Protein AF-A0A2T6NAU2-F1 (afdb_monomer)

pLDDT: mean 89.15, std 11.79, range [38.16, 98.31]

Foldseek 3Di:
DWFKWKPLALQDTHGVCVLVVNDDDPALLCVVVSFAQEEEEEADDPVVLVVNCVRQVVNVHHYHYQHDDDQADDPVSLVVVLVVRNVCNVTMYMYIYRDLQNVLLSQLLNCLVVVHDNVVSNVSSVVSPHDPVSSVVSCVVRVVPDDPPDD

Radius of gyration: 15.19 Å; Cα contacts (8 Å, |Δi|>4): 246; chains: 1; bounding box: 40×41×35 Å

Secondary structure (DSSP, 8-state):
--EEEEEEETTEEEEHHHHTTTPPP-SGGGTGGGTEEEEEEES--HHHHHHHHHHHHHTT-EEEEE---TT---HHHHHHHHHHHHHTTTSEEEEEESSHHHHHHHHHHHHHHTT--HHHHHHHHHHTT--HHHHHHHHHHHTTS------

Nearest PDB structures (foldseek):
  3gxg-assembly1_A  TM=7.348E-01  e=1.589E-05  Shewanella putrefaciens CN-32
  3gxh-assembly3_B  TM=7.223E-01  e=3.303E-05  Shewanella putrefaciens CN-32
  1i9s-assembly1_A  TM=6.992E-01  e=5.455E-04  Mus musculus
  2c46-assembly2_A  TM=6.910E-01  e=1.067E-03  Homo sapiens
  8w8e-assembly1_a  TM=6.674E-01  e=1.205E-03  Homo sapiens

Sequence (151 aa):
MGYGIAIPDPGRAIPYLQATMGRPLNRIAELSAFGFKTVIDIGTSEKSARLHRKETEVLGMRYISIPVDGNLPSREQVEDFTQHVVDASHGMLLVYAPRSELLGTMWAAYRMNLGAPVGFAIKEGRELGMLPDQEITLRNRYGSKKDPETP

Solvent-accessible surface area (backbone atoms only — not comparable to full-atom values): 8254 Å² total; per-residue (Å²): 131,66,37,49,31,30,30,63,38,81,92,44,79,37,56,35,44,67,69,46,76,69,48,86,74,93,49,66,74,60,42,54,82,72,54,41,43,36,40,40,37,40,37,54,56,69,74,56,45,55,51,52,37,54,50,29,44,76,71,75,25,49,62,45,78,49,82,38,76,81,51,66,71,53,70,66,57,37,49,54,51,45,52,54,45,57,74,43,43,90,39,32,28,36,40,38,16,68,41,40,36,32,46,5,38,49,51,18,51,33,36,41,71,75,63,45,58,63,72,60,22,48,52,56,9,42,78,43,43,30,50,72,71,56,50,55,52,49,45,68,73,56,60,81,60,72,75,77,78,77,131

Structure (mmCIF, N/CA/C/O backbone):
data_AF-A0A2T6NAU2-F1
#
_entry.id   AF-A0A2T6NAU2-F1
#
loop_
_atom_site.group_PDB
_atom_site.id
_atom_site.type_symbol
_atom_site.label_atom_id
_atom_site.label_alt_id
_atom_site.label_comp_id
_atom_site.label_asym_id
_atom_site.label_entity_id
_atom_site.label_seq_id
_atom_site.pdbx_PDB_ins_code
_atom_site.Cartn_x
_atom_site.Cartn_y
_atom_site.Cartn_z
_atom_site.occupancy
_atom_site.B_iso_or_equiv
_atom_site.auth_seq_id
_atom_site.auth_comp_id
_atom_site.auth_asym_id
_atom_site.auth_atom_id
_atom_site.pdbx_PDB_model_num
ATOM 1 N N . MET A 1 1 ? -12.499 9.926 -4.924 1.00 52.28 1 MET A N 1
ATOM 2 C CA . MET A 1 1 ? -12.424 8.508 -4.515 1.00 52.28 1 MET A CA 1
ATOM 3 C C . MET A 1 1 ? -10.976 8.094 -4.678 1.00 52.28 1 MET A C 1
ATOM 5 O O . MET A 1 1 ? -10.431 8.387 -5.732 1.00 52.28 1 MET A O 1
ATOM 9 N N . GLY A 1 2 ? -10.335 7.558 -3.641 1.00 71.38 2 GLY A N 1
ATOM 10 C CA . GLY A 1 2 ? -8.982 7.015 -3.777 1.00 71.38 2 GLY A CA 1
ATOM 11 C C . GLY A 1 2 ? -9.000 5.544 -4.172 1.00 71.38 2 GLY A C 1
ATOM 12 O O . GLY A 1 2 ? -10.060 4.952 -4.375 1.00 71.38 2 GLY A O 1
ATOM 13 N N . TYR A 1 3 ? -7.810 4.975 -4.276 1.00 87.69 3 TYR A N 1
ATOM 14 C CA . TYR A 1 3 ? -7.568 3.609 -4.711 1.00 87.69 3 TYR A CA 1
ATOM 15 C C . TYR A 1 3 ? -7.109 2.779 -3.525 1.00 87.69 3 TYR A C 1
ATOM 17 O O . TYR A 1 3 ? -6.421 3.288 -2.641 1.00 87.69 3 TYR A O 1
ATOM 25 N N . GLY A 1 4 ? -7.462 1.498 -3.507 1.00 91.62 4 GLY A N 1
ATOM 26 C CA . GLY A 1 4 ? -7.004 0.624 -2.443 1.00 91.62 4 GLY A CA 1
ATOM 27 C C . GLY A 1 4 ? -6.887 -0.834 -2.841 1.00 91.62 4 GLY A C 1
ATOM 28 O O . GLY A 1 4 ? -7.523 -1.309 -3.787 1.00 91.62 4 GLY A O 1
ATOM 29 N N . ILE A 1 5 ? -6.074 -1.536 -2.064 1.00 94.50 5 ILE A N 1
ATOM 30 C CA . ILE A 1 5 ? -5.920 -2.987 -2.093 1.00 94.50 5 ILE A CA 1
ATOM 31 C C . ILE A 1 5 ? -6.051 -3.527 -0.675 1.00 94.50 5 ILE A C 1
ATOM 33 O O . ILE A 1 5 ? -5.626 -2.890 0.290 1.00 94.50 5 ILE A O 1
ATOM 37 N N . ALA A 1 6 ? -6.628 -4.715 -0.559 1.00 94.69 6 ALA A N 1
ATOM 38 C CA . ALA A 1 6 ? -6.521 -5.515 0.644 1.00 94.69 6 ALA A CA 1
ATOM 39 C C . ALA A 1 6 ? -5.281 -6.405 0.552 1.00 94.69 6 ALA A C 1
ATOM 41 O O . ALA A 1 6 ? -5.044 -7.038 -0.478 1.00 94.69 6 ALA A O 1
ATOM 42 N N . ILE A 1 7 ? -4.523 -6.476 1.638 1.00 94.25 7 ILE A N 1
ATOM 43 C CA . ILE A 1 7 ? -3.387 -7.375 1.801 1.00 94.25 7 ILE A CA 1
ATOM 44 C C . ILE A 1 7 ? -3.778 -8.381 2.891 1.00 94.25 7 ILE A C 1
ATOM 46 O O . ILE A 1 7 ? -3.744 -8.036 4.075 1.00 94.25 7 ILE A O 1
ATOM 50 N N . PRO A 1 8 ? -4.249 -9.588 2.523 1.00 89.75 8 PRO A N 1
ATOM 51 C CA . PRO A 1 8 ? -4.546 -10.646 3.490 1.00 89.75 8 PRO A CA 1
ATOM 52 C C . PRO A 1 8 ? -3.274 -11.331 4.011 1.00 89.75 8 PRO A C 1
ATOM 54 O O . PRO A 1 8 ? -3.293 -11.887 5.103 1.00 89.75 8 PRO A O 1
ATOM 57 N N . ASP A 1 9 ? -2.194 -11.290 3.229 1.00 89.75 9 ASP A N 1
ATOM 58 C CA . ASP A 1 9 ? -0.868 -11.803 3.555 1.00 89.75 9 ASP A CA 1
ATOM 59 C C . ASP A 1 9 ? 0.202 -10.999 2.782 1.00 89.75 9 ASP A C 1
ATOM 61 O O . ASP A 1 9 ? -0.116 -10.442 1.727 1.00 89.75 9 ASP A O 1
ATOM 65 N N . PRO A 1 10 ? 1.464 -10.933 3.253 1.00 88.31 10 PRO A N 1
ATOM 66 C CA . PRO A 1 10 ? 2.517 -10.116 2.633 1.00 88.31 10 PRO A CA 1
ATOM 67 C C . PRO A 1 10 ? 2.775 -10.386 1.137 1.00 88.31 10 PRO A C 1
ATOM 69 O O . PRO A 1 10 ? 3.307 -9.540 0.424 1.00 88.31 10 PRO A O 1
ATOM 72 N N . GLY A 1 11 ? 2.419 -11.565 0.625 1.00 89.62 11 GLY A N 1
ATOM 73 C CA . GLY A 1 11 ? 2.669 -11.945 -0.763 1.00 89.62 11 GLY A CA 1
ATOM 74 C C . GLY A 1 11 ? 1.532 -11.609 -1.724 1.00 89.62 11 GLY A C 1
ATOM 75 O O . GLY A 1 11 ? 1.663 -11.903 -2.916 1.00 89.62 11 GLY A O 1
ATOM 76 N N . ARG A 1 12 ? 0.416 -11.045 -1.244 1.00 90.12 12 ARG A N 1
ATOM 77 C CA . ARG A 1 12 ? -0.824 -10.957 -2.019 1.00 90.12 12 ARG A CA 1
ATOM 78 C C . ARG A 1 12 ? -1.524 -9.612 -1.874 1.00 90.12 12 ARG A C 1
ATOM 80 O O . ARG A 1 12 ? -1.793 -9.149 -0.774 1.00 90.12 12 ARG A O 1
ATOM 87 N N . ALA A 1 13 ? -1.927 -9.051 -3.010 1.00 93.38 13 ALA A N 1
ATOM 88 C CA . ALA A 1 13 ? -2.874 -7.947 -3.082 1.00 93.38 13 ALA A CA 1
ATOM 89 C C . ALA A 1 13 ? -4.199 -8.435 -3.676 1.00 93.38 13 ALA A C 1
ATOM 91 O O . ALA A 1 13 ? -4.228 -9.225 -4.621 1.00 93.38 13 ALA A O 1
ATOM 92 N N . ILE A 1 14 ? -5.306 -7.951 -3.125 1.00 92.56 14 ILE A N 1
ATOM 93 C CA . ILE A 1 14 ? -6.655 -8.141 -3.654 1.00 92.56 14 ILE A CA 1
ATOM 94 C C . ILE A 1 14 ? -7.220 -6.749 -3.942 1.00 92.56 14 ILE A C 1
ATOM 96 O O . ILE A 1 14 ? -7.193 -5.903 -3.044 1.00 92.56 14 ILE A O 1
ATOM 100 N N . PRO A 1 15 ? -7.752 -6.476 -5.148 1.00 90.31 15 PRO A N 1
ATOM 101 C CA . PRO A 1 15 ? -8.441 -5.222 -5.421 1.00 90.31 15 PRO A CA 1
ATOM 102 C C . PRO A 1 15 ? -9.487 -4.931 -4.348 1.00 90.31 15 PRO A C 1
ATOM 104 O O . PRO A 1 15 ? -10.276 -5.806 -3.988 1.00 90.31 15 PRO A O 1
ATOM 107 N N . TYR A 1 16 ? -9.514 -3.703 -3.839 1.00 89.12 16 TYR A N 1
ATOM 108 C CA . TYR A 1 16 ? -10.363 -3.347 -2.703 1.00 89.12 16 TYR A CA 1
ATOM 109 C C . TYR A 1 16 ? -11.836 -3.731 -2.892 1.00 89.12 16 TYR A C 1
ATOM 111 O O . TYR A 1 16 ? -12.425 -4.338 -2.002 1.00 89.12 16 TYR A O 1
ATOM 119 N N . LEU A 1 17 ? -12.408 -3.468 -4.073 1.00 87.38 17 LEU A N 1
ATOM 120 C CA . LEU A 1 17 ? -13.796 -3.835 -4.356 1.00 87.38 17 LEU A CA 1
ATOM 121 C C . LEU A 1 17 ? -14.023 -5.344 -4.286 1.00 87.38 17 LEU A C 1
ATOM 123 O O . LEU A 1 17 ? -15.082 -5.776 -3.856 1.00 87.38 17 LEU A O 1
ATOM 127 N N . GLN A 1 18 ? -13.049 -6.167 -4.665 1.00 88.94 18 GLN A N 1
ATOM 128 C CA . GLN A 1 18 ? -13.175 -7.612 -4.505 1.00 88.94 18 GLN A CA 1
ATOM 129 C C . GLN A 1 18 ? -13.157 -8.001 -3.020 1.00 88.94 18 GLN A C 1
ATOM 131 O O . GLN A 1 18 ? -13.972 -8.819 -2.596 1.00 88.94 18 GLN A O 1
ATOM 136 N N . ALA A 1 19 ? -12.288 -7.377 -2.219 1.00 88.06 19 ALA A N 1
ATOM 137 C CA . ALA A 1 19 ? -12.221 -7.604 -0.775 1.00 88.06 19 ALA A CA 1
ATOM 138 C C . ALA A 1 19 ? -13.496 -7.157 -0.033 1.00 88.06 19 ALA A C 1
ATOM 140 O O . ALA A 1 19 ? -13.847 -7.732 0.994 1.00 88.06 19 ALA A O 1
ATOM 141 N N . THR A 1 20 ? -14.227 -6.177 -0.570 1.00 87.31 20 THR A N 1
ATOM 142 C CA . THR A 1 20 ? -15.500 -5.687 -0.019 1.00 87.31 20 THR A CA 1
ATOM 143 C C . THR A 1 20 ? -16.738 -6.248 -0.728 1.00 87.31 20 THR A C 1
ATOM 145 O O . THR A 1 20 ? -17.832 -5.695 -0.596 1.00 87.31 20 THR A O 1
ATOM 148 N N . MET A 1 21 ? -16.605 -7.351 -1.478 1.00 87.00 21 MET A N 1
ATOM 149 C CA . MET A 1 21 ? -17.714 -8.003 -2.200 1.00 87.00 21 MET A CA 1
ATOM 150 C C . MET A 1 21 ? -18.481 -7.049 -3.141 1.00 87.00 21 MET A C 1
ATOM 152 O O . MET A 1 21 ? -19.708 -7.065 -3.223 1.00 87.00 21 MET A O 1
ATOM 156 N N . GLY A 1 22 ? -17.749 -6.176 -3.825 1.00 86.06 22 GLY A N 1
ATOM 157 C CA . GLY A 1 22 ? -18.250 -5.183 -4.771 1.00 86.06 22 GLY A CA 1
ATOM 158 C C . GLY A 1 22 ? -18.767 -3.896 -4.129 1.00 86.06 22 GLY A C 1
ATOM 159 O O . GLY A 1 22 ? -19.249 -3.025 -4.850 1.00 86.06 22 GLY A O 1
ATOM 160 N N . ARG A 1 23 ? -18.689 -3.745 -2.799 1.00 83.88 23 ARG A N 1
ATOM 161 C CA . ARG A 1 23 ? -19.218 -2.563 -2.106 1.00 83.88 23 ARG A CA 1
ATOM 162 C C . ARG A 1 23 ? -18.176 -1.444 -2.044 1.00 83.88 23 ARG A C 1
ATOM 164 O O . ARG A 1 23 ? -17.158 -1.614 -1.372 1.00 83.88 23 ARG A O 1
ATOM 171 N N . PRO A 1 24 ? -18.413 -0.284 -2.678 1.00 81.50 24 PRO A N 1
ATOM 172 C CA . PRO A 1 24 ? -17.593 0.889 -2.422 1.00 81.50 24 PRO A CA 1
ATOM 173 C C . PRO A 1 24 ? -17.919 1.404 -1.017 1.00 81.50 24 PRO A C 1
ATOM 175 O O . PRO A 1 24 ? -19.068 1.761 -0.749 1.00 81.50 24 PRO A O 1
ATOM 178 N N . LEU A 1 25 ? -16.940 1.431 -0.112 1.00 77.81 25 LEU A N 1
ATOM 179 C CA . LEU A 1 25 ? -17.143 2.028 1.207 1.00 77.81 25 LEU A CA 1
ATOM 180 C C . LEU A 1 25 ? -16.681 3.477 1.163 1.00 77.81 25 LEU A C 1
ATOM 182 O O . LEU A 1 25 ? -15.596 3.794 0.677 1.00 77.81 25 LEU A O 1
ATOM 186 N N . ASN A 1 26 ? -17.524 4.360 1.684 1.00 74.75 26 ASN A N 1
ATOM 187 C CA . ASN A 1 26 ? -17.266 5.801 1.689 1.00 74.75 26 ASN A CA 1
ATOM 188 C C . ASN A 1 26 ? -16.794 6.301 3.058 1.00 74.75 26 ASN A C 1
ATOM 190 O O . ASN A 1 26 ? -16.540 7.491 3.227 1.00 74.75 26 ASN A O 1
ATOM 194 N N . ARG A 1 27 ? -16.713 5.402 4.047 1.00 77.25 27 ARG A N 1
ATOM 195 C CA . ARG A 1 27 ? -16.314 5.700 5.422 1.00 77.25 27 ARG A CA 1
ATOM 196 C C . ARG A 1 27 ? -15.404 4.608 5.953 1.00 77.25 27 ARG A C 1
ATOM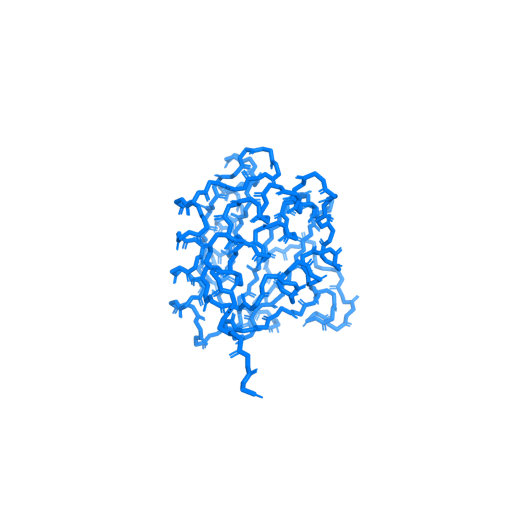 198 O O . ARG A 1 27 ? -15.688 3.424 5.788 1.00 77.25 27 ARG A O 1
ATOM 205 N N . ILE A 1 28 ? -14.370 5.014 6.680 1.00 77.81 28 ILE A N 1
ATOM 206 C CA . ILE A 1 28 ? -13.441 4.101 7.357 1.00 77.81 28 ILE A CA 1
ATOM 207 C C . ILE A 1 28 ? -14.173 3.207 8.368 1.00 77.81 28 ILE A C 1
ATOM 209 O O . ILE A 1 28 ? -13.836 2.034 8.499 1.00 77.81 28 ILE A O 1
ATOM 213 N N . ALA A 1 29 ? -15.236 3.725 8.997 1.00 77.12 29 ALA A N 1
ATOM 214 C CA . ALA A 1 29 ? -16.143 2.984 9.883 1.00 77.12 29 ALA A CA 1
ATOM 215 C C . ALA A 1 29 ? -16.641 1.654 9.309 1.00 77.12 29 ALA A C 1
ATOM 217 O O . ALA A 1 29 ? -16.861 0.703 10.053 1.00 77.12 29 ALA A O 1
ATOM 218 N N . GLU A 1 30 ? -16.802 1.576 7.991 1.00 83.44 30 GLU A N 1
ATOM 219 C CA . GLU A 1 30 ? -17.351 0.400 7.328 1.00 83.44 30 GLU A CA 1
ATOM 220 C C . GLU A 1 30 ? -16.284 -0.687 7.104 1.00 83.44 30 GLU A C 1
ATOM 222 O O . GLU A 1 30 ? -16.641 -1.838 6.880 1.00 83.44 30 GLU A O 1
ATOM 227 N N . LEU A 1 31 ? -14.986 -0.367 7.220 1.00 84.56 31 LEU A N 1
ATOM 228 C CA . LEU A 1 31 ? -13.882 -1.313 7.006 1.00 84.56 31 LEU A CA 1
ATOM 229 C C . LEU A 1 31 ? -13.828 -2.414 8.069 1.00 84.56 31 LEU A C 1
ATOM 231 O O . LEU A 1 31 ? -13.556 -3.572 7.748 1.00 84.56 31 LEU A O 1
ATOM 235 N N . SER A 1 32 ? -14.119 -2.085 9.328 1.00 84.62 32 SER A N 1
ATOM 236 C CA . SER A 1 32 ? -14.064 -3.055 10.431 1.00 84.62 32 SER A CA 1
ATOM 237 C C . SER A 1 32 ? -15.022 -4.235 10.212 1.00 84.62 32 SER A C 1
ATOM 239 O O . SER A 1 32 ? -14.681 -5.372 10.544 1.00 84.62 32 SER A O 1
ATOM 241 N N . ALA A 1 33 ? -16.169 -3.996 9.563 1.00 86.75 33 ALA A N 1
ATOM 242 C CA . ALA A 1 33 ? -17.164 -5.015 9.230 1.00 86.75 33 ALA A CA 1
ATOM 243 C C . ALA A 1 33 ? -16.658 -6.065 8.224 1.00 86.75 33 ALA A C 1
ATOM 245 O O . ALA A 1 33 ? -17.185 -7.173 8.185 1.00 86.75 33 ALA A O 1
ATOM 246 N N . PHE A 1 34 ? -15.625 -5.741 7.438 1.00 88.56 34 PHE A N 1
ATOM 247 C CA . PHE A 1 34 ? -14.980 -6.671 6.506 1.00 88.56 34 PHE A CA 1
ATOM 248 C C . PHE A 1 34 ? -13.739 -7.344 7.106 1.00 88.56 34 PHE A C 1
ATOM 250 O O . PHE A 1 34 ? -13.089 -8.130 6.430 1.00 88.56 34 PHE A O 1
ATOM 257 N N . GLY A 1 35 ? -13.408 -7.074 8.374 1.00 88.75 35 GLY A N 1
ATOM 258 C CA . GLY A 1 35 ? -12.292 -7.718 9.070 1.00 88.75 35 GLY A CA 1
ATOM 259 C C . GLY A 1 35 ? -10.945 -7.011 8.920 1.00 88.75 35 GLY A C 1
ATOM 260 O O . GLY A 1 35 ? -9.938 -7.542 9.392 1.00 88.75 35 GLY A O 1
ATOM 261 N N . PHE A 1 36 ? -10.909 -5.814 8.322 1.00 92.00 36 PHE A N 1
ATOM 262 C CA . PHE A 1 36 ? -9.696 -4.998 8.293 1.00 92.00 36 PHE A CA 1
ATOM 263 C C . PHE A 1 36 ? -9.262 -4.619 9.715 1.00 92.00 36 PHE A C 1
ATOM 265 O O . PHE A 1 36 ? -10.079 -4.190 10.533 1.00 92.00 36 PHE A O 1
ATOM 272 N N . LYS A 1 37 ? -7.968 -4.770 10.011 1.00 92.38 37 LYS A N 1
ATOM 273 C CA . LYS A 1 37 ? -7.372 -4.431 11.320 1.00 92.38 37 LYS A CA 1
ATOM 274 C C . LYS A 1 37 ? -6.435 -3.233 11.263 1.00 92.38 37 LYS A C 1
ATOM 276 O O . LYS A 1 37 ? -6.297 -2.518 12.254 1.00 92.38 37 LYS A O 1
ATOM 281 N N . THR A 1 38 ? -5.845 -3.001 10.096 1.00 94.06 38 THR A N 1
ATOM 282 C CA . THR A 1 38 ? -4.864 -1.943 9.868 1.00 94.06 38 THR A CA 1
ATOM 283 C C . THR A 1 38 ? -5.181 -1.216 8.568 1.00 94.06 38 THR A C 1
ATOM 285 O O . THR A 1 38 ? -5.546 -1.851 7.577 1.00 94.06 38 THR A O 1
ATOM 288 N N . VAL A 1 39 ? -5.014 0.104 8.570 1.00 93.56 39 VAL A N 1
ATOM 289 C CA . VAL A 1 39 ? -5.031 0.954 7.375 1.00 93.56 39 VAL A CA 1
ATOM 290 C C . VAL A 1 39 ? -3.650 1.582 7.211 1.00 93.56 39 VAL A C 1
ATOM 292 O O . VAL A 1 39 ? -3.166 2.242 8.131 1.00 93.56 39 VAL A O 1
ATOM 295 N N . ILE A 1 40 ? -3.032 1.384 6.048 1.00 95.50 40 ILE A N 1
ATOM 296 C CA . ILE A 1 40 ? -1.851 2.126 5.601 1.00 95.50 40 ILE A CA 1
ATOM 297 C C . ILE A 1 40 ? -2.309 3.131 4.545 1.00 95.50 40 ILE A C 1
ATOM 299 O O . ILE A 1 40 ? -2.727 2.750 3.454 1.00 95.50 40 ILE A O 1
ATOM 303 N N . ASP A 1 41 ? -2.225 4.415 4.868 1.00 94.56 41 ASP A N 1
ATOM 304 C CA . ASP A 1 41 ? -2.470 5.514 3.939 1.00 94.56 41 ASP A CA 1
ATOM 305 C C . ASP A 1 41 ? -1.140 5.980 3.339 1.00 94.56 41 ASP A C 1
ATOM 307 O O . ASP A 1 41 ? -0.224 6.369 4.072 1.00 94.56 41 ASP A O 1
ATOM 311 N N . ILE A 1 42 ? -1.034 5.933 2.011 1.00 95.19 42 ILE A N 1
ATOM 312 C CA . ILE A 1 42 ? 0.134 6.398 1.270 1.00 95.19 42 ILE A CA 1
ATOM 313 C C . ILE A 1 42 ? -0.197 7.678 0.493 1.00 95.19 42 ILE A C 1
ATOM 315 O O . ILE A 1 42 ? -0.918 7.671 -0.502 1.00 95.19 42 ILE A O 1
ATOM 319 N N . GLY A 1 43 ? 0.367 8.806 0.931 1.00 90.38 43 GLY A N 1
ATOM 320 C CA . GLY A 1 43 ? 0.332 10.069 0.178 1.00 90.38 43 GLY A CA 1
ATOM 321 C C . GLY A 1 43 ? -0.936 10.926 0.294 1.00 90.38 43 GLY A C 1
ATOM 322 O O . GLY A 1 43 ? -1.073 11.894 -0.458 1.00 90.38 43 GLY A O 1
ATOM 323 N N . THR A 1 44 ? -1.860 10.636 1.214 1.00 89.62 44 THR A N 1
ATOM 324 C CA . THR A 1 44 ? -2.939 11.583 1.557 1.00 89.62 44 THR A CA 1
ATOM 325 C C . THR A 1 44 ? -2.389 12.808 2.291 1.00 89.62 44 THR A C 1
ATOM 327 O O . THR A 1 44 ? -1.436 12.714 3.062 1.00 89.62 44 THR A O 1
ATOM 330 N N . SER A 1 45 ? -3.001 13.980 2.078 1.00 88.25 45 SER A N 1
ATOM 331 C CA . SER A 1 45 ? -2.591 15.208 2.768 1.00 88.25 45 SER A CA 1
ATOM 332 C C . SER A 1 45 ? -2.704 15.068 4.287 1.00 88.25 45 SER A C 1
ATOM 334 O O . SER A 1 45 ? -3.627 14.430 4.794 1.00 88.25 45 SER A O 1
ATOM 336 N N . GLU A 1 46 ? -1.814 15.729 5.030 1.00 88.94 46 GLU A N 1
ATOM 337 C CA . GLU A 1 46 ? -1.757 15.641 6.496 1.00 88.94 46 GLU A CA 1
ATOM 338 C C . GLU A 1 46 ? -3.113 15.927 7.163 1.00 88.94 46 GLU A C 1
ATOM 340 O O . GLU A 1 46 ? -3.541 15.222 8.079 1.00 88.94 46 GLU A O 1
ATOM 345 N N . LYS A 1 47 ? -3.842 16.934 6.663 1.00 88.69 47 LYS A N 1
ATOM 346 C CA . LYS A 1 47 ? -5.179 17.285 7.159 1.00 88.69 47 LYS A CA 1
ATOM 347 C C . LYS A 1 47 ? -6.155 16.11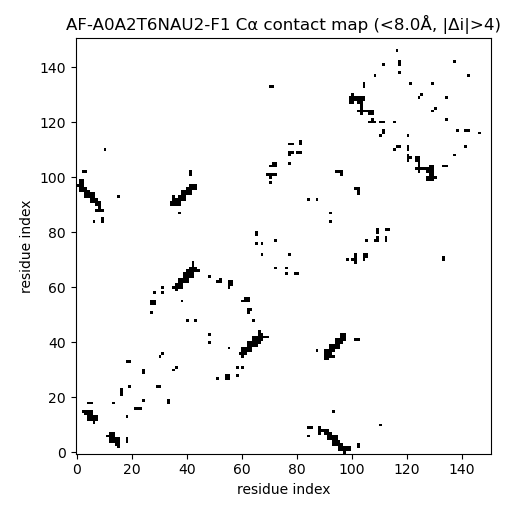1 7.043 1.00 88.69 47 LYS A C 1
ATOM 349 O O . LYS A 1 47 ? -6.868 15.825 8.004 1.00 88.69 47 LYS A O 1
ATOM 354 N N . SER A 1 48 ? -6.197 15.461 5.884 1.00 88.00 48 SER A N 1
ATOM 355 C CA . SER A 1 48 ? -7.092 14.331 5.633 1.00 88.00 48 SER A CA 1
ATOM 356 C C . SER A 1 48 ? -6.620 13.075 6.370 1.00 88.00 48 SER A C 1
ATOM 358 O O . SER A 1 48 ? -7.434 12.407 7.000 1.00 88.00 48 SER A O 1
ATOM 360 N N . ALA A 1 49 ? -5.309 12.819 6.419 1.00 89.19 49 ALA A N 1
ATOM 361 C CA . ALA A 1 49 ? -4.732 11.699 7.158 1.00 89.19 49 ALA A CA 1
ATOM 362 C C . ALA A 1 49 ? -5.025 11.784 8.667 1.00 89.19 49 ALA A C 1
ATOM 364 O O . ALA A 1 49 ? -5.334 10.777 9.300 1.00 89.19 49 ALA A O 1
ATOM 365 N N . ARG A 1 50 ? -5.005 12.988 9.259 1.00 91.31 50 ARG A N 1
ATOM 366 C CA . ARG A 1 50 ? -5.413 13.198 10.660 1.00 91.31 50 ARG A CA 1
ATOM 367 C C . ARG A 1 50 ? -6.879 12.847 10.911 1.00 91.31 50 ARG A C 1
ATOM 369 O O . ARG A 1 50 ? -7.195 12.299 11.966 1.00 91.31 50 ARG A O 1
ATOM 376 N N . LEU A 1 51 ? -7.769 13.167 9.970 1.00 89.44 51 LEU A N 1
ATOM 377 C CA . LEU A 1 51 ? -9.183 12.801 10.070 1.00 89.44 51 LEU A CA 1
ATOM 378 C C . LEU A 1 51 ? -9.352 11.281 9.965 1.00 89.44 51 LEU A C 1
ATOM 380 O O . LEU A 1 51 ? -9.963 10.675 10.843 1.00 89.44 51 LEU A O 1
ATOM 384 N N . HIS A 1 52 ? -8.735 10.672 8.951 1.00 88.88 52 HIS A N 1
ATOM 385 C CA . HIS A 1 52 ? -8.772 9.229 8.735 1.00 88.88 52 HIS A CA 1
ATOM 386 C C . HIS A 1 52 ? -8.221 8.446 9.930 1.00 88.88 52 HIS A C 1
ATOM 388 O O . HIS A 1 52 ? -8.823 7.459 10.354 1.00 88.88 52 HIS A O 1
ATOM 394 N N . ARG A 1 53 ? -7.119 8.921 10.525 1.00 92.38 53 ARG A N 1
ATOM 395 C CA . ARG A 1 53 ? -6.541 8.357 11.749 1.00 92.38 53 ARG A CA 1
ATOM 396 C C . ARG A 1 53 ? -7.566 8.305 12.870 1.00 92.38 53 ARG A C 1
ATOM 398 O O . ARG A 1 53 ? -7.807 7.236 13.420 1.00 92.38 53 ARG A O 1
ATOM 405 N N . LYS A 1 54 ? -8.193 9.444 13.175 1.00 92.00 54 LYS A N 1
ATOM 406 C CA . LYS A 1 54 ? -9.181 9.540 14.254 1.00 92.00 54 LYS A CA 1
ATOM 407 C C . LYS A 1 54 ? -10.345 8.573 14.030 1.00 92.00 54 LYS A C 1
ATOM 409 O O . LYS A 1 54 ? -10.759 7.900 14.966 1.00 92.00 54 LYS A O 1
ATOM 414 N N . GLU A 1 55 ? -10.862 8.498 12.806 1.00 89.38 55 GLU A N 1
ATOM 415 C CA . GLU A 1 55 ? -11.953 7.579 12.465 1.00 89.38 55 GLU A CA 1
ATOM 416 C C . GLU A 1 55 ? -11.537 6.110 12.585 1.00 89.38 55 GLU A C 1
ATOM 418 O O . GLU A 1 55 ? -12.308 5.302 13.092 1.00 89.38 55 GLU A O 1
ATOM 423 N N . THR A 1 56 ? -10.316 5.771 12.167 1.00 90.38 56 THR A N 1
ATOM 424 C CA . THR A 1 56 ? -9.773 4.405 12.228 1.00 90.38 56 THR A CA 1
ATOM 425 C C . THR A 1 56 ? -9.559 3.957 13.674 1.00 90.38 56 THR A C 1
ATOM 427 O O . THR A 1 56 ? -10.006 2.883 14.074 1.00 90.38 56 THR A O 1
ATOM 430 N N . GLU A 1 57 ? -8.913 4.794 14.484 1.00 91.38 57 GLU A N 1
ATOM 431 C CA . GLU A 1 57 ? -8.531 4.458 15.859 1.00 91.38 57 GLU A CA 1
ATOM 432 C C . GLU A 1 57 ? -9.749 4.342 16.791 1.00 91.38 57 GLU A C 1
ATOM 434 O O . GLU A 1 57 ? -9.761 3.484 17.672 1.00 91.38 57 GLU A O 1
ATOM 439 N N . VAL A 1 58 ? -10.823 5.112 16.557 1.00 91.62 58 VAL A N 1
ATOM 440 C CA . VAL A 1 58 ? -12.102 4.973 17.291 1.00 91.62 58 VAL A CA 1
ATOM 441 C C . VAL A 1 58 ? -12.725 3.582 17.118 1.00 91.62 58 VAL A C 1
ATOM 443 O O . VAL A 1 58 ? -13.446 3.115 17.997 1.00 91.62 58 VAL A O 1
ATOM 446 N N . LEU A 1 59 ? -12.429 2.891 16.017 1.00 89.25 59 LEU A N 1
ATOM 447 C CA . LEU A 1 59 ? -12.920 1.539 15.734 1.00 89.25 59 LEU A CA 1
ATOM 448 C C . LEU A 1 59 ? -11.998 0.449 16.304 1.00 89.25 59 LEU A C 1
ATOM 450 O O . LEU A 1 59 ? -12.215 -0.734 16.040 1.00 89.25 59 LEU A O 1
ATOM 454 N N . GLY A 1 60 ? -10.942 0.833 17.029 1.00 90.75 60 GLY A N 1
ATOM 455 C CA . GLY A 1 60 ? -9.908 -0.083 17.510 1.00 90.75 60 GLY A CA 1
ATOM 456 C C . GLY A 1 60 ? -8.998 -0.622 16.402 1.00 90.75 60 GLY A C 1
ATOM 457 O O . GLY A 1 60 ? -8.328 -1.633 16.602 1.00 90.75 60 GLY A O 1
ATOM 458 N N . MET A 1 61 ? -8.986 0.017 15.229 1.00 92.06 61 MET A N 1
ATOM 459 C CA . MET A 1 61 ? -8.089 -0.326 14.127 1.00 92.06 61 MET A CA 1
ATOM 460 C C . MET A 1 61 ? -6.797 0.494 14.211 1.00 92.06 61 MET A C 1
ATOM 462 O O . MET A 1 61 ? -6.782 1.621 14.709 1.00 92.06 61 MET A O 1
ATOM 466 N N . ARG A 1 62 ? -5.699 -0.050 13.679 1.00 93.25 62 ARG A N 1
ATOM 467 C CA . ARG A 1 62 ? -4.417 0.659 13.585 1.00 93.25 62 ARG A CA 1
ATOM 468 C C . ARG A 1 62 ? -4.387 1.532 12.331 1.00 93.25 62 ARG A C 1
ATOM 470 O O . ARG A 1 62 ? -4.711 1.057 11.245 1.00 93.25 62 ARG A O 1
ATOM 477 N N . TYR A 1 63 ? -3.934 2.775 12.464 1.00 94.00 63 TYR A N 1
ATOM 478 C CA . TYR A 1 63 ? -3.716 3.675 11.331 1.00 94.00 63 TYR A CA 1
ATOM 479 C C . TYR A 1 63 ? -2.243 4.052 11.182 1.00 94.00 63 TYR A C 1
ATOM 481 O O . TYR A 1 63 ? -1.596 4.513 12.129 1.00 94.00 63 TYR A O 1
ATOM 489 N N . ILE A 1 64 ? -1.726 3.891 9.971 1.00 95.06 64 ILE A N 1
ATOM 490 C CA . ILE A 1 64 ? -0.345 4.163 9.581 1.00 95.06 64 ILE A CA 1
ATOM 491 C C . ILE A 1 64 ? -0.389 5.128 8.397 1.00 95.06 64 ILE A C 1
ATOM 493 O O . ILE A 1 64 ? -1.168 4.936 7.470 1.00 95.06 64 ILE A O 1
ATOM 497 N N . SER A 1 65 ? 0.438 6.170 8.435 1.00 94.88 65 SER A N 1
ATOM 498 C CA . SER A 1 65 ? 0.518 7.171 7.371 1.00 94.88 65 SER A CA 1
ATOM 499 C C . SER A 1 65 ? 1.944 7.223 6.860 1.00 94.88 65 SER A C 1
ATOM 501 O O . SER A 1 65 ? 2.833 7.590 7.623 1.00 94.88 65 SER A O 1
ATOM 503 N N . ILE A 1 66 ? 2.140 6.915 5.582 1.00 95.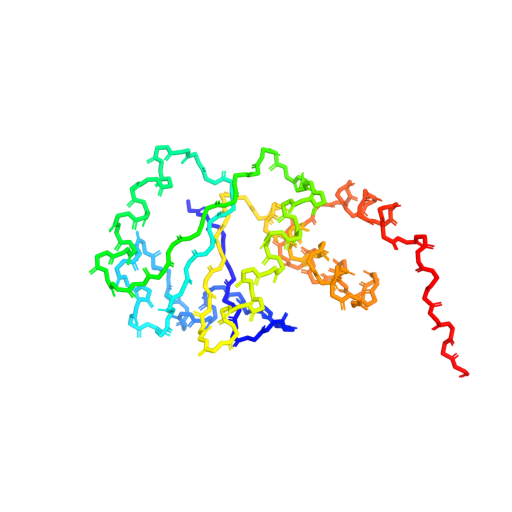94 66 ILE A N 1
ATOM 504 C CA . ILE A 1 66 ? 3.430 7.032 4.900 1.00 95.94 66 ILE A CA 1
ATOM 505 C C . ILE A 1 66 ? 3.275 8.153 3.868 1.00 95.94 66 ILE A C 1
ATOM 507 O O . ILE A 1 66 ? 2.699 7.940 2.796 1.00 95.94 66 ILE A O 1
ATOM 511 N N . PRO A 1 67 ? 3.690 9.389 4.189 1.00 94.12 67 PRO A N 1
ATOM 512 C CA . PRO A 1 67 ? 3.531 10.501 3.267 1.00 94.12 67 PRO A CA 1
ATOM 513 C C . PRO A 1 67 ? 4.457 10.284 2.072 1.00 94.12 67 PRO A C 1
ATOM 515 O O . PRO A 1 67 ? 5.669 10.202 2.243 1.00 94.12 67 PRO A O 1
ATOM 518 N N . VAL A 1 68 ? 3.887 10.181 0.872 1.00 94.94 68 VAL A N 1
ATOM 519 C CA . VAL A 1 68 ? 4.634 10.110 -0.387 1.00 94.94 68 VAL A CA 1
ATOM 520 C C . VAL A 1 68 ? 4.212 11.274 -1.269 1.00 94.94 68 VAL A C 1
ATOM 522 O O . VAL A 1 68 ? 3.053 11.364 -1.687 1.00 94.94 68 VAL A O 1
ATOM 525 N N . ASP A 1 69 ? 5.171 12.142 -1.574 1.00 89.75 69 ASP A N 1
ATOM 526 C CA . ASP A 1 69 ? 4.992 13.215 -2.542 1.00 89.75 69 ASP A CA 1
ATOM 527 C C . ASP A 1 69 ? 5.170 12.673 -3.965 1.00 89.75 69 ASP A C 1
ATOM 529 O O . ASP A 1 69 ? 6.098 11.922 -4.268 1.00 89.75 69 ASP A O 1
ATOM 533 N N . GLY A 1 70 ? 4.259 13.039 -4.867 1.00 92.12 70 GLY A N 1
ATOM 534 C CA . GLY A 1 70 ? 4.246 12.498 -6.228 1.00 92.12 70 GLY A CA 1
ATOM 535 C C . GLY A 1 70 ? 3.879 11.009 -6.276 1.00 92.12 70 GLY A C 1
ATOM 536 O O . GLY A 1 70 ? 3.079 10.526 -5.475 1.00 92.12 70 GLY A O 1
ATOM 537 N N . ASN A 1 71 ? 4.400 10.282 -7.267 1.00 93.56 71 ASN A N 1
ATOM 538 C CA . ASN A 1 71 ? 4.008 8.887 -7.510 1.00 93.56 71 ASN A CA 1
ATOM 539 C C . ASN A 1 71 ? 5.158 7.880 -7.358 1.00 93.56 71 ASN A C 1
ATOM 541 O O . ASN A 1 71 ? 4.974 6.696 -7.627 1.00 93.56 71 ASN A O 1
ATOM 545 N N . LEU A 1 72 ? 6.346 8.328 -6.952 1.00 95.56 72 LEU A N 1
ATOM 546 C CA . LEU A 1 72 ? 7.518 7.473 -6.812 1.00 95.56 72 LEU A CA 1
ATOM 547 C C . LEU A 1 72 ? 7.989 7.487 -5.353 1.00 95.56 72 LEU A C 1
ATOM 549 O O . LEU A 1 72 ? 8.590 8.474 -4.932 1.00 95.56 72 LEU A O 1
ATOM 553 N N . PRO A 1 73 ? 7.768 6.410 -4.584 1.00 97.00 73 PRO A N 1
ATOM 554 C CA . PRO A 1 73 ? 8.249 6.348 -3.215 1.00 97.00 73 PRO A CA 1
ATOM 555 C C . PRO A 1 73 ? 9.783 6.258 -3.163 1.00 97.00 73 PRO A C 1
ATOM 557 O O . PRO A 1 73 ? 10.444 5.673 -4.040 1.00 97.00 73 PRO A O 1
ATOM 560 N N . SER A 1 74 ? 10.361 6.834 -2.113 1.00 96.44 74 SER A N 1
ATOM 561 C CA . SER A 1 74 ? 11.768 6.690 -1.745 1.00 96.44 74 SER A CA 1
ATOM 562 C C . SER A 1 74 ? 12.066 5.255 -1.288 1.00 96.44 74 SER A C 1
ATOM 564 O O . SER A 1 74 ? 11.157 4.458 -1.061 1.00 96.44 74 SER A O 1
ATOM 566 N N . ARG A 1 75 ? 13.350 4.893 -1.168 1.00 95.12 75 ARG A N 1
ATOM 567 C CA . ARG A 1 75 ? 13.734 3.572 -0.632 1.00 95.12 75 ARG A CA 1
ATOM 568 C C . ARG A 1 75 ? 13.264 3.401 0.815 1.00 95.12 75 ARG A C 1
ATOM 570 O O . ARG A 1 75 ? 12.663 2.385 1.124 1.00 95.12 75 ARG A O 1
ATOM 577 N N . GLU A 1 76 ? 13.449 4.429 1.636 1.00 96.38 76 GLU A N 1
ATOM 578 C CA . GLU A 1 76 ? 13.020 4.453 3.038 1.00 96.38 76 GLU A CA 1
ATOM 579 C C . GLU A 1 76 ? 11.503 4.271 3.179 1.00 96.38 76 GLU A C 1
ATOM 581 O O . GLU A 1 76 ? 11.057 3.448 3.965 1.00 96.38 76 GLU A O 1
ATOM 586 N N . GLN A 1 77 ? 10.698 4.949 2.351 1.00 97.88 77 GLN A N 1
ATOM 587 C CA . GLN A 1 77 ? 9.238 4.782 2.360 1.00 97.88 77 GLN A CA 1
ATOM 588 C C . GLN A 1 77 ? 8.812 3.363 1.964 1.00 97.88 77 GLN A C 1
ATOM 590 O O . GLN A 1 77 ? 7.832 2.842 2.492 1.00 97.88 77 GLN A O 1
ATOM 595 N N . VAL A 1 78 ? 9.531 2.728 1.031 1.00 97.88 78 VAL A N 1
ATOM 596 C CA . VAL A 1 78 ? 9.275 1.330 0.651 1.00 97.88 78 VAL A CA 1
ATOM 597 C C . VAL A 1 78 ? 9.675 0.382 1.780 1.00 97.88 78 VAL A C 1
ATOM 599 O O . VAL A 1 78 ? 8.961 -0.583 2.042 1.00 97.88 78 VAL A O 1
ATOM 602 N N . GLU A 1 79 ? 10.790 0.635 2.460 1.00 96.69 79 GLU A N 1
ATOM 603 C CA . GLU A 1 79 ? 11.239 -0.155 3.611 1.00 96.69 79 GLU A CA 1
ATOM 604 C C . GLU A 1 79 ? 10.265 -0.038 4.791 1.00 96.69 79 GLU A C 1
ATOM 606 O O . GLU A 1 79 ? 9.864 -1.065 5.335 1.00 96.69 79 GLU A O 1
ATOM 611 N N . ASP A 1 80 ? 9.808 1.173 5.113 1.00 97.06 80 ASP A N 1
ATOM 612 C CA . ASP A 1 80 ? 8.797 1.445 6.143 1.00 97.06 80 ASP A CA 1
ATOM 613 C C . ASP A 1 80 ? 7.465 0.745 5.825 1.00 97.06 80 ASP A C 1
ATOM 615 O O . ASP A 1 80 ? 6.913 -0.007 6.634 1.00 97.06 80 ASP A O 1
ATOM 619 N N . PHE A 1 81 ? 7.002 0.866 4.575 1.00 97.56 81 PHE A N 1
ATOM 620 C CA . PHE A 1 81 ? 5.841 0.121 4.090 1.00 97.56 81 PHE A CA 1
ATOM 621 C C . PHE A 1 81 ? 6.034 -1.395 4.235 1.00 97.56 81 PHE A C 1
ATOM 623 O O . PHE A 1 81 ? 5.133 -2.095 4.697 1.00 97.56 81 PHE A O 1
ATOM 630 N N . THR A 1 82 ? 7.217 -1.911 3.880 1.00 96.50 82 THR A N 1
ATOM 631 C CA . THR A 1 82 ? 7.536 -3.344 3.973 1.00 96.50 82 THR A CA 1
ATOM 632 C C . THR A 1 82 ? 7.426 -3.835 5.412 1.00 96.50 82 THR A C 1
ATOM 634 O O . THR A 1 82 ? 6.766 -4.845 5.656 1.00 96.50 82 THR A O 1
ATOM 637 N N . GLN A 1 83 ? 8.035 -3.116 6.358 1.00 95.06 83 GLN A N 1
ATOM 638 C CA . GLN A 1 83 ? 7.996 -3.457 7.780 1.00 95.06 83 GLN A CA 1
ATOM 639 C C . GLN A 1 83 ? 6.555 -3.496 8.287 1.00 95.06 83 GLN A C 1
ATOM 641 O O . GLN A 1 83 ? 6.131 -4.486 8.874 1.00 95.06 83 GLN A O 1
ATOM 646 N N . HIS A 1 84 ? 5.756 -2.479 7.968 1.00 95.06 84 HIS A N 1
ATOM 647 C CA . HIS A 1 84 ? 4.365 -2.420 8.400 1.00 95.06 84 HIS A CA 1
ATOM 648 C C . HIS A 1 84 ? 3.474 -3.516 7.813 1.00 95.06 84 HIS A C 1
ATOM 650 O O . HIS A 1 84 ? 2.611 -4.035 8.525 1.00 95.06 84 HIS A O 1
ATOM 656 N N . VAL A 1 85 ? 3.674 -3.901 6.550 1.00 94.56 85 VAL A N 1
ATOM 657 C CA . VAL A 1 85 ? 2.930 -5.022 5.960 1.00 94.56 85 VAL A CA 1
ATOM 658 C C . VAL A 1 85 ? 3.334 -6.354 6.599 1.00 94.56 85 VAL A C 1
ATOM 660 O O . VAL A 1 85 ? 2.467 -7.180 6.882 1.00 94.56 85 VAL A O 1
ATOM 663 N N . VAL A 1 86 ? 4.626 -6.565 6.869 1.00 91.88 86 VAL A N 1
ATOM 664 C CA . VAL A 1 86 ? 5.116 -7.787 7.528 1.00 91.88 86 VAL A CA 1
ATOM 665 C C . VAL A 1 86 ? 4.614 -7.875 8.974 1.00 91.88 86 VAL A C 1
ATOM 667 O O . VAL A 1 86 ? 4.079 -8.913 9.369 1.00 91.88 86 VAL A O 1
ATOM 670 N N . ASP A 1 87 ? 4.688 -6.783 9.736 1.00 88.81 87 ASP A N 1
ATOM 671 C CA . ASP A 1 87 ? 4.196 -6.704 11.118 1.00 88.81 87 ASP A CA 1
ATOM 672 C C . ASP A 1 87 ? 2.687 -6.970 11.216 1.00 88.81 87 ASP A C 1
ATOM 674 O O . ASP A 1 87 ? 2.203 -7.588 12.167 1.00 88.81 87 ASP A O 1
ATOM 678 N N . ALA A 1 88 ? 1.925 -6.498 10.227 1.00 82.06 88 ALA A N 1
ATOM 679 C CA . ALA A 1 88 ? 0.474 -6.631 10.189 1.00 82.06 88 ALA A CA 1
ATOM 680 C C . ALA A 1 88 ? -0.019 -7.958 9.585 1.00 82.06 88 ALA A C 1
ATOM 682 O O . ALA A 1 88 ? -1.227 -8.134 9.445 1.00 82.06 88 ALA A O 1
ATOM 683 N N . SER A 1 89 ? 0.874 -8.904 9.278 1.00 75.06 89 SER A N 1
ATOM 684 C CA . SER A 1 89 ? 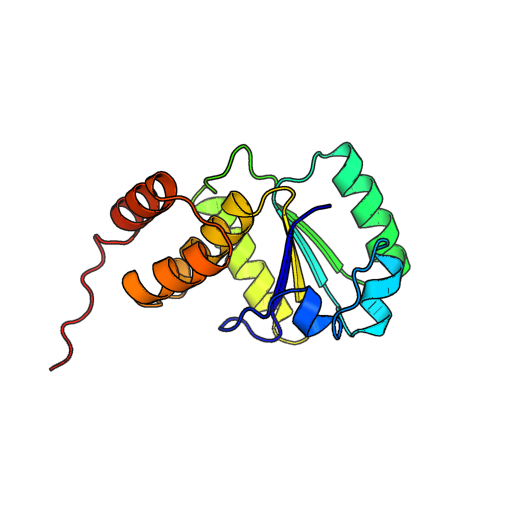0.555 -10.175 8.602 1.00 75.06 89 SER A CA 1
ATOM 685 C C . SER A 1 89 ? -0.479 -11.068 9.309 1.00 75.06 89 SER A C 1
ATOM 687 O O . SER A 1 89 ? -1.024 -11.978 8.692 1.00 75.06 89 SER A O 1
ATOM 689 N N . HIS A 1 90 ? -0.800 -10.801 10.579 1.00 76.06 90 HIS A N 1
ATOM 690 C CA . HIS A 1 90 ? -1.809 -11.535 11.352 1.00 76.06 90 HIS A CA 1
ATOM 691 C C . HIS A 1 90 ? -3.257 -11.047 11.140 1.00 76.06 90 HIS A C 1
ATOM 693 O O . HIS A 1 90 ? -4.177 -11.558 11.780 1.00 76.06 90 HIS A O 1
ATOM 699 N N . GLY A 1 91 ? -3.494 -10.056 10.276 1.00 81.56 91 GLY A N 1
ATOM 700 C CA . GLY A 1 91 ? -4.837 -9.563 9.976 1.00 81.56 91 GLY A CA 1
ATOM 701 C C . GLY A 1 91 ? -4.920 -8.869 8.623 1.00 81.56 91 GLY A C 1
ATOM 702 O O . GLY A 1 91 ? -3.924 -8.395 8.089 1.00 81.56 91 GLY A O 1
ATOM 703 N N . MET A 1 92 ? -6.130 -8.781 8.066 1.00 89.88 92 MET A N 1
ATOM 704 C CA . MET A 1 92 ? -6.313 -8.138 6.769 1.00 89.88 92 MET A CA 1
ATOM 705 C C . MET A 1 92 ? -6.001 -6.642 6.866 1.00 89.88 92 MET A C 1
ATOM 707 O O . MET A 1 92 ? -6.553 -5.920 7.707 1.00 89.88 92 MET A O 1
ATOM 711 N N . LEU A 1 93 ? -5.123 -6.180 5.984 1.00 93.69 93 LEU A N 1
ATOM 712 C CA . LEU A 1 93 ? -4.687 -4.795 5.911 1.00 93.69 93 LEU A CA 1
ATOM 713 C C . LEU A 1 93 ? -5.309 -4.107 4.700 1.00 93.69 93 LEU A C 1
ATOM 715 O O . LEU A 1 93 ? -5.413 -4.702 3.631 1.00 93.69 93 LEU A O 1
ATOM 719 N N . LEU A 1 94 ? -5.714 -2.850 4.859 1.00 94.19 94 LEU A N 1
ATOM 720 C CA . LEU A 1 94 ? -6.066 -1.980 3.743 1.00 94.19 94 LEU A CA 1
ATOM 721 C C . LEU A 1 94 ? -4.884 -1.065 3.437 1.00 94.19 94 LEU A C 1
ATOM 723 O O . LEU A 1 94 ? -4.430 -0.344 4.322 1.00 94.19 94 LEU A O 1
ATOM 727 N N . VAL A 1 95 ? -4.444 -1.032 2.183 1.00 95.00 95 VAL A N 1
ATOM 728 C CA . VAL A 1 95 ? -3.597 0.053 1.676 1.00 95.00 95 VAL A CA 1
ATOM 729 C C . VAL A 1 95 ? -4.469 0.999 0.875 1.00 95.00 95 VAL A C 1
ATOM 731 O O . VAL A 1 95 ? -5.225 0.553 0.012 1.00 95.00 95 VAL A O 1
ATOM 734 N N . TYR A 1 96 ? -4.349 2.291 1.149 1.00 92.88 96 TYR A N 1
ATOM 735 C CA . TYR A 1 96 ? -5.071 3.351 0.463 1.00 92.88 96 TYR A CA 1
ATOM 736 C C . TYR A 1 96 ? -4.098 4.367 -0.129 1.00 92.88 96 TYR A C 1
ATOM 738 O O . TYR A 1 96 ? -3.169 4.788 0.550 1.00 92.88 96 TYR A O 1
ATOM 746 N N . ALA A 1 97 ? -4.352 4.808 -1.359 1.00 93.62 97 ALA A N 1
ATOM 747 C CA . ALA A 1 97 ? -3.629 5.896 -2.006 1.00 93.62 97 ALA A CA 1
ATOM 748 C C . ALA A 1 97 ? -4.607 6.874 -2.679 1.00 93.62 97 ALA A C 1
ATOM 750 O O . ALA A 1 97 ? -5.633 6.452 -3.222 1.00 93.62 97 ALA A O 1
ATOM 751 N N . PRO A 1 98 ? -4.287 8.176 -2.765 1.00 91.88 98 PRO A N 1
ATOM 752 C CA . PRO A 1 98 ? -5.099 9.133 -3.514 1.00 91.88 98 PRO A CA 1
ATOM 753 C C . PRO A 1 98 ? -5.023 8.922 -5.037 1.00 91.88 98 PRO A C 1
ATOM 755 O O . PRO A 1 98 ? -5.863 9.448 -5.764 1.00 91.88 98 PRO A O 1
ATOM 758 N N . ARG A 1 99 ? -4.014 8.187 -5.521 1.00 93.44 99 ARG A N 1
ATOM 759 C CA . ARG A 1 99 ? -3.686 7.986 -6.939 1.00 93.44 99 ARG A CA 1
ATOM 760 C C . ARG A 1 99 ? -3.331 6.519 -7.195 1.00 93.44 99 ARG A C 1
ATOM 762 O O . ARG A 1 99 ? -2.575 5.939 -6.413 1.00 93.44 99 ARG A O 1
ATOM 769 N N . SER A 1 100 ? -3.854 5.923 -8.264 1.00 94.38 100 SER A N 1
ATOM 770 C CA . SER A 1 100 ? -3.593 4.520 -8.623 1.00 94.38 100 SER A CA 1
ATOM 771 C C . SER A 1 100 ? -2.130 4.293 -8.986 1.00 94.38 100 SER A C 1
ATOM 773 O O . SER A 1 100 ? -1.541 3.288 -8.611 1.00 94.38 100 SER A O 1
ATOM 775 N N . GLU A 1 101 ? -1.506 5.274 -9.630 1.00 96.69 101 GLU A N 1
ATOM 776 C CA . GLU A 1 101 ? -0.103 5.251 -10.036 1.00 96.69 101 GLU A CA 1
ATOM 777 C C . GLU A 1 101 ? 0.826 5.098 -8.832 1.00 96.69 101 GLU A C 1
ATOM 779 O O . GLU A 1 101 ? 1.800 4.345 -8.877 1.00 96.69 101 GLU A O 1
ATOM 784 N N . LEU A 1 102 ? 0.509 5.788 -7.732 1.00 97.25 102 LEU A N 1
ATOM 785 C CA . LEU A 1 102 ? 1.241 5.666 -6.475 1.00 97.25 102 LEU A CA 1
ATOM 786 C C . LEU A 1 102 ? 1.014 4.289 -5.836 1.00 97.25 102 LEU A C 1
ATOM 788 O O . LEU A 1 102 ? 1.977 3.662 -5.396 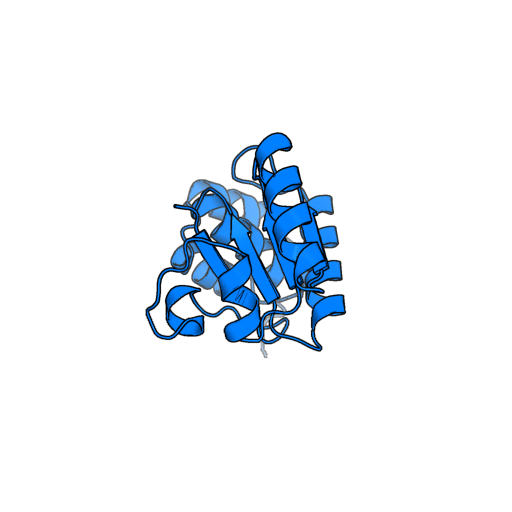1.00 97.25 102 LEU A O 1
ATOM 792 N N . LEU A 1 103 ? -0.231 3.802 -5.822 1.00 97.19 103 LEU A N 1
ATOM 793 C CA . LEU A 1 103 ? -0.570 2.482 -5.2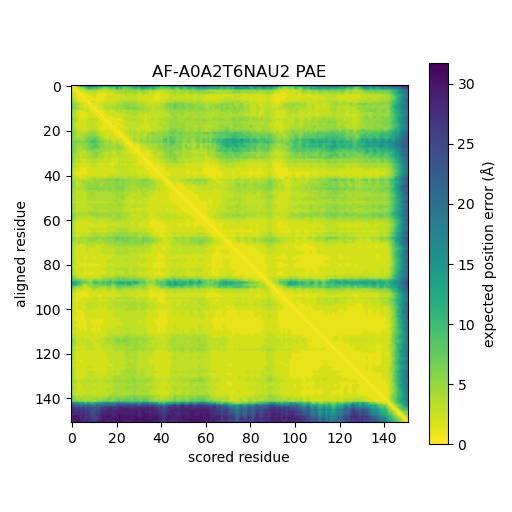83 1.00 97.19 103 LEU A CA 1
ATOM 794 C C . LEU A 1 103 ? 0.184 1.362 -6.004 1.00 97.19 103 LEU A C 1
ATOM 796 O O . LEU A 1 103 ? 0.849 0.553 -5.357 1.00 97.19 103 LEU A O 1
ATOM 800 N N . GLY A 1 104 ? 0.133 1.351 -7.337 1.00 97.44 104 GLY A N 1
ATOM 801 C CA . GLY A 1 104 ? 0.830 0.360 -8.149 1.00 97.44 104 GLY A CA 1
ATOM 802 C C . GLY A 1 104 ? 2.347 0.434 -8.003 1.00 97.44 104 GLY A C 1
ATOM 803 O O . GLY A 1 104 ? 3.004 -0.601 -7.896 1.00 97.44 104 GLY A O 1
ATOM 804 N N . THR A 1 105 ? 2.912 1.641 -7.921 1.00 98.19 105 THR A N 1
ATOM 805 C CA . THR A 1 105 ? 4.365 1.817 -7.765 1.00 98.19 105 THR A CA 1
ATOM 806 C C . THR A 1 105 ? 4.853 1.382 -6.390 1.00 98.19 105 THR A C 1
ATOM 808 O O . THR A 1 105 ? 5.883 0.713 -6.299 1.00 98.19 105 THR A O 1
ATOM 811 N N . MET A 1 106 ? 4.117 1.714 -5.324 1.00 98.31 106 MET A N 1
ATOM 812 C CA . MET A 1 106 ? 4.428 1.243 -3.974 1.00 98.31 106 MET A CA 1
ATOM 813 C C . MET A 1 106 ? 4.357 -0.283 -3.904 1.00 98.31 106 MET A C 1
ATOM 815 O O . MET A 1 106 ? 5.295 -0.909 -3.418 1.00 98.31 106 MET A O 1
ATOM 819 N N . TRP A 1 107 ? 3.298 -0.889 -4.453 1.00 98.00 107 TRP A N 1
ATOM 820 C CA . TRP A 1 107 ? 3.149 -2.344 -4.477 1.00 98.00 107 TRP A CA 1
ATOM 821 C C . TRP A 1 107 ? 4.290 -3.036 -5.234 1.00 98.00 107 TRP A C 1
ATOM 823 O O . TRP A 1 107 ? 4.913 -3.955 -4.705 1.00 98.00 107 TRP A O 1
ATOM 833 N N . ALA A 1 108 ? 4.629 -2.568 -6.439 1.00 98.06 108 ALA A N 1
ATOM 834 C CA . ALA A 1 108 ? 5.731 -3.136 -7.214 1.00 98.06 108 ALA A CA 1
ATOM 835 C C . ALA A 1 108 ? 7.076 -3.010 -6.483 1.00 98.06 108 ALA A C 1
ATOM 837 O O . ALA A 1 108 ? 7.820 -3.987 -6.382 1.00 98.06 108 ALA A O 1
ATOM 838 N N . ALA A 1 109 ? 7.383 -1.829 -5.937 1.00 97.81 109 ALA A N 1
ATOM 839 C CA . ALA A 1 109 ? 8.624 -1.602 -5.204 1.00 97.81 109 ALA A CA 1
ATOM 840 C C . ALA A 1 109 ? 8.710 -2.475 -3.942 1.00 97.81 109 ALA A C 1
ATOM 842 O O . ALA A 1 109 ? 9.756 -3.065 -3.681 1.00 97.81 109 ALA A O 1
ATOM 843 N N . TYR A 1 110 ? 7.605 -2.618 -3.209 1.00 97.62 110 TYR A N 1
ATOM 844 C CA . TYR A 1 110 ? 7.481 -3.520 -2.065 1.00 97.62 110 TYR A CA 1
ATOM 845 C C . TYR A 1 110 ? 7.768 -4.978 -2.443 1.00 97.62 110 TYR A C 1
ATOM 847 O O . TYR A 1 110 ? 8.598 -5.631 -1.810 1.00 97.62 110 TYR A O 1
ATOM 855 N N . ARG A 1 111 ? 7.149 -5.486 -3.516 1.00 96.50 111 ARG A N 1
ATOM 856 C CA . ARG A 1 111 ? 7.368 -6.866 -3.977 1.00 96.50 111 ARG A CA 1
ATOM 857 C C . ARG A 1 111 ? 8.823 -7.113 -4.363 1.00 96.50 111 ARG A C 1
ATOM 859 O O . ARG A 1 111 ? 9.380 -8.140 -3.983 1.00 96.50 111 ARG A O 1
ATOM 866 N N . MET A 1 112 ? 9.462 -6.167 -5.052 1.00 95.81 112 MET A N 1
ATOM 867 C CA . MET A 1 112 ? 10.896 -6.249 -5.357 1.00 95.81 112 MET A CA 1
ATOM 868 C C . MET A 1 112 ? 11.763 -6.163 -4.098 1.00 95.81 112 MET A C 1
ATOM 870 O O . MET A 1 112 ? 12.795 -6.827 -4.018 1.00 95.81 112 MET A O 1
ATOM 874 N N . ASN A 1 113 ? 11.348 -5.375 -3.102 1.00 94.56 113 ASN A N 1
ATOM 875 C CA . ASN A 1 113 ? 12.039 -5.281 -1.818 1.00 94.56 113 ASN A CA 1
ATOM 876 C C . ASN A 1 113 ? 12.009 -6.614 -1.053 1.00 94.56 113 ASN A C 1
ATOM 878 O O . ASN A 1 113 ? 13.012 -6.999 -0.458 1.00 94.56 113 ASN A O 1
ATOM 882 N N . LEU A 1 114 ? 10.906 -7.362 -1.158 1.00 92.38 114 LEU A N 1
ATOM 883 C CA . LEU A 1 114 ? 10.790 -8.739 -0.664 1.00 92.38 114 LEU A CA 1
ATOM 884 C C . LEU A 1 114 ? 11.536 -9.783 -1.514 1.00 92.38 114 LEU A C 1
ATOM 886 O O . LEU A 1 114 ? 11.551 -10.959 -1.159 1.00 92.38 114 LEU A O 1
ATOM 890 N N . GLY A 1 115 ? 12.149 -9.383 -2.630 1.00 92.50 115 GLY A N 1
ATOM 891 C CA . GLY A 1 115 ? 12.898 -10.279 -3.511 1.00 92.50 115 GLY A CA 1
ATOM 892 C C . GLY A 1 115 ? 12.057 -10.989 -4.574 1.00 92.50 115 GLY A C 1
ATOM 893 O O . GLY A 1 115 ? 12.539 -11.944 -5.177 1.00 92.50 115 GLY A O 1
ATOM 894 N N . ALA A 1 116 ? 10.822 -10.547 -4.838 1.00 93.38 116 ALA A N 1
ATOM 895 C CA . ALA A 1 116 ? 10.069 -11.057 -5.981 1.00 93.38 116 ALA A CA 1
ATOM 896 C C . ALA A 1 116 ? 10.774 -10.695 -7.308 1.00 93.38 116 ALA A C 1
ATOM 898 O O . ALA A 1 116 ? 11.344 -9.602 -7.408 1.00 93.38 116 ALA A O 1
ATOM 899 N N . PRO A 1 117 ? 10.689 -11.548 -8.350 1.00 94.25 117 PRO A N 1
ATOM 900 C CA . PRO A 1 117 ? 11.259 -11.242 -9.659 1.00 94.25 117 PRO A CA 1
ATOM 901 C C . PRO A 1 117 ? 10.751 -9.904 -10.201 1.00 94.25 117 PRO A C 1
ATOM 903 O O . PRO A 1 117 ? 9.543 -9.637 -10.183 1.00 94.25 117 PRO A O 1
ATOM 906 N N . VAL A 1 118 ? 11.656 -9.079 -10.737 1.00 94.12 118 VAL A N 1
ATOM 907 C CA . VAL A 1 118 ? 11.336 -7.712 -11.189 1.00 94.12 118 VAL A CA 1
ATOM 908 C C . VAL A 1 118 ? 10.185 -7.718 -12.193 1.00 94.12 118 VAL A C 1
ATOM 910 O O . VAL A 1 118 ? 9.242 -6.943 -12.059 1.00 94.12 118 VAL A O 1
ATOM 913 N N . GLY A 1 119 ? 10.211 -8.625 -13.175 1.00 93.94 119 GLY A N 1
ATOM 914 C CA . GLY A 1 119 ? 9.150 -8.724 -14.181 1.00 93.94 119 GLY A CA 1
ATOM 915 C C . GLY A 1 119 ? 7.768 -9.028 -13.591 1.00 93.94 119 GLY A C 1
ATOM 916 O O . GLY A 1 119 ? 6.771 -8.468 -14.047 1.00 93.94 119 GLY A O 1
ATOM 917 N N . PHE A 1 120 ? 7.712 -9.863 -12.550 1.00 94.62 120 PHE A N 1
ATOM 918 C CA . PHE A 1 120 ? 6.467 -10.211 -11.869 1.00 94.62 120 PHE A CA 1
ATOM 919 C C . PHE A 1 120 ? 5.924 -9.026 -11.060 1.00 94.62 120 PHE A C 1
ATOM 921 O O . PHE A 1 120 ? 4.771 -8.640 -11.236 1.00 94.62 120 PHE A O 1
ATOM 928 N N . ALA A 1 121 ? 6.775 -8.385 -10.253 1.00 96.62 121 ALA A N 1
ATOM 929 C CA . ALA A 1 121 ? 6.399 -7.213 -9.464 1.00 96.62 121 ALA A CA 1
ATOM 930 C C . ALA A 1 121 ? 5.939 -6.034 -10.341 1.00 96.62 121 ALA A C 1
ATOM 932 O O . ALA A 1 121 ? 4.957 -5.365 -10.022 1.00 96.62 121 ALA A O 1
ATOM 933 N N . ILE A 1 122 ? 6.606 -5.806 -11.480 1.00 97.25 122 ILE A N 1
ATOM 934 C CA . ILE A 1 122 ? 6.176 -4.799 -12.457 1.00 97.25 122 ILE A CA 1
ATOM 935 C C . ILE A 1 122 ? 4.787 -5.120 -13.007 1.00 97.25 122 ILE A C 1
ATOM 937 O O . ILE A 1 122 ? 3.954 -4.221 -13.116 1.00 97.25 122 ILE A O 1
ATOM 941 N N . LYS A 1 123 ? 4.525 -6.383 -13.367 1.00 96.81 123 LYS A N 1
ATOM 942 C CA . LYS A 1 123 ? 3.224 -6.785 -13.911 1.00 96.81 123 LYS A CA 1
ATOM 943 C C . LYS A 1 123 ? 2.098 -6.442 -12.935 1.00 96.81 123 LYS A C 1
ATOM 945 O O . LYS A 1 123 ? 1.162 -5.762 -13.345 1.00 96.81 123 LYS A O 1
ATOM 950 N N . GLU A 1 124 ?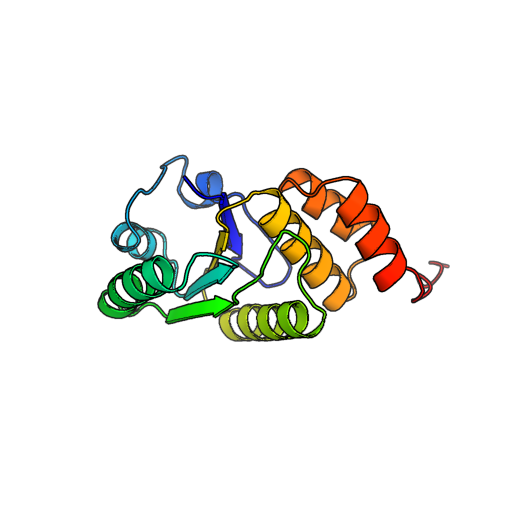 2.230 -6.840 -11.672 1.00 96.25 124 GLU A N 1
ATOM 951 C CA . GLU A 1 124 ? 1.242 -6.525 -10.634 1.00 96.25 124 GLU A CA 1
ATOM 952 C C . GLU A 1 124 ? 1.099 -5.011 -10.416 1.00 96.25 124 GLU A C 1
ATOM 954 O O . GLU A 1 124 ? -0.014 -4.498 -10.325 1.00 96.25 124 GLU A O 1
ATOM 959 N N . GLY A 1 125 ? 2.210 -4.265 -10.389 1.00 97.19 125 GLY A N 1
ATOM 960 C CA . GLY A 1 125 ? 2.167 -2.806 -10.266 1.00 97.19 125 GLY A CA 1
ATOM 961 C C . GLY A 1 125 ? 1.367 -2.136 -11.382 1.00 97.19 125 GLY A C 1
ATOM 962 O O . GLY A 1 125 ? 0.576 -1.234 -11.112 1.00 97.19 125 GLY A O 1
ATOM 963 N N . ARG A 1 126 ? 1.528 -2.587 -12.635 1.00 97.44 126 ARG A N 1
ATOM 964 C CA . ARG A 1 126 ? 0.768 -2.061 -13.785 1.00 97.44 126 ARG A CA 1
ATOM 965 C C . ARG A 1 126 ? -0.720 -2.367 -13.682 1.00 97.44 126 ARG A C 1
ATOM 967 O O . ARG A 1 126 ? -1.532 -1.499 -13.978 1.00 97.44 126 ARG A O 1
ATOM 974 N N . GLU A 1 127 ? -1.080 -3.569 -13.235 1.00 95.81 127 GLU A N 1
ATOM 975 C CA . GLU A 1 127 ? -2.480 -3.948 -12.994 1.00 95.81 127 GLU A CA 1
ATOM 976 C C . GLU A 1 127 ? -3.137 -3.062 -11.920 1.00 95.81 127 GLU A C 1
ATOM 978 O O . GLU A 1 127 ? -4.341 -2.821 -11.967 1.00 95.81 127 GLU A O 1
ATOM 983 N N . LEU A 1 128 ? -2.336 -2.514 -11.000 1.00 95.56 128 LEU A N 1
ATOM 984 C CA . LEU A 1 128 ? -2.760 -1.553 -9.979 1.00 95.56 128 LEU A CA 1
ATOM 985 C C . LEU A 1 128 ? -2.620 -0.077 -10.399 1.00 95.56 128 LEU A C 1
ATOM 987 O O . LEU A 1 128 ? -2.933 0.808 -9.603 1.00 95.56 128 LEU A O 1
ATOM 991 N N . GLY A 1 129 ? -2.200 0.198 -11.637 1.00 95.94 129 GLY A N 1
ATOM 992 C CA . GLY A 1 129 ? -2.181 1.538 -12.231 1.00 95.94 129 GLY A CA 1
ATOM 993 C C . GLY A 1 129 ? -0.814 2.219 -12.326 1.00 95.94 129 GLY A C 1
ATOM 994 O O . GLY A 1 129 ? -0.769 3.403 -12.639 1.00 95.94 129 GLY A O 1
ATOM 995 N N . MET A 1 130 ? 0.294 1.516 -12.078 1.00 97.75 130 MET A N 1
ATOM 996 C CA . MET A 1 130 ? 1.647 2.048 -12.301 1.00 97.75 130 MET A CA 1
ATOM 997 C C . MET A 1 130 ? 1.884 2.434 -13.774 1.00 97.75 130 MET A C 1
ATOM 999 O O . MET A 1 130 ? 1.533 1.688 -14.690 1.00 97.75 130 MET A O 1
ATOM 1003 N N . LEU A 1 131 ? 2.539 3.575 -13.986 1.00 97.88 131 LEU A N 1
ATOM 1004 C CA . LEU A 1 131 ? 2.870 4.156 -15.285 1.00 97.88 131 LEU A CA 1
ATOM 1005 C C . LEU A 1 131 ? 4.222 3.662 -15.848 1.00 97.88 131 LEU A C 1
ATOM 1007 O O . LEU A 1 131 ? 5.092 3.207 -15.096 1.00 97.88 131 LEU A O 1
ATOM 1011 N N . PRO A 1 132 ? 4.444 3.785 -17.174 1.00 97.25 132 PRO A N 1
ATOM 1012 C CA . PRO A 1 132 ? 5.676 3.322 -17.824 1.00 97.25 132 PRO A CA 1
ATOM 1013 C C . PRO A 1 132 ? 6.979 3.984 -17.338 1.00 97.25 132 PRO A C 1
ATOM 1015 O O . PRO A 1 132 ? 8.011 3.322 -17.245 1.00 97.25 132 PRO A O 1
ATOM 1018 N N . ASP A 1 133 ? 6.968 5.276 -17.015 1.00 96.56 133 ASP A N 1
ATOM 1019 C CA . ASP A 1 133 ? 8.138 6.011 -16.506 1.00 96.56 133 ASP A CA 1
ATOM 1020 C C . ASP A 1 133 ? 8.548 5.553 -15.093 1.00 96.56 133 ASP A C 1
ATOM 1022 O O . ASP A 1 133 ? 9.738 5.437 -14.769 1.00 96.56 133 ASP A O 1
ATOM 1026 N N . GLN A 1 134 ? 7.561 5.205 -14.266 1.00 97.00 134 GLN A N 1
ATOM 1027 C CA . GLN A 1 134 ? 7.767 4.596 -12.953 1.00 97.00 134 GLN A CA 1
ATOM 1028 C C . GLN A 1 134 ? 8.360 3.191 -13.089 1.00 97.00 134 GLN A C 1
ATOM 1030 O O . GLN A 1 134 ? 9.312 2.868 -12.379 1.00 97.00 134 GLN A O 1
ATOM 1035 N N . GLU A 1 135 ? 7.872 2.383 -14.039 1.00 96.81 135 GLU A N 1
ATOM 1036 C CA . GLU A 1 135 ? 8.455 1.073 -14.360 1.00 96.81 135 GLU A CA 1
ATOM 1037 C C . GLU A 1 135 ? 9.942 1.193 -14.721 1.00 96.81 135 GLU A C 1
ATOM 1039 O O . GLU A 1 135 ? 10.762 0.479 -14.141 1.00 96.81 135 GLU A O 1
ATOM 1044 N N . ILE A 1 136 ? 10.307 2.106 -15.631 1.00 95.69 136 ILE A N 1
ATOM 1045 C CA . ILE A 1 136 ? 11.711 2.346 -16.015 1.00 95.69 136 ILE A CA 1
ATOM 1046 C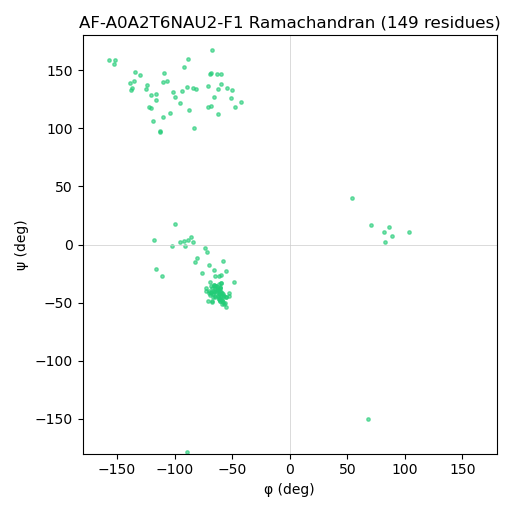 C . ILE A 1 136 ? 12.547 2.660 -14.771 1.00 95.69 136 ILE A C 1
ATOM 1048 O O . ILE A 1 136 ? 13.621 2.091 -14.560 1.00 95.69 136 ILE A O 1
ATOM 1052 N N . THR A 1 137 ? 12.024 3.526 -13.905 1.00 95.69 137 THR A N 1
ATOM 1053 C CA . THR A 1 137 ? 12.707 3.930 -12.677 1.00 95.69 137 THR A CA 1
ATOM 1054 C C . THR A 1 137 ? 12.888 2.763 -11.702 1.00 95.69 137 THR A C 1
ATOM 1056 O O . THR A 1 137 ? 13.982 2.585 -11.160 1.00 95.69 137 THR A O 1
ATOM 1059 N N . LEU A 1 138 ? 11.861 1.934 -11.488 1.00 95.62 138 LEU A N 1
ATOM 1060 C CA . LEU A 1 138 ? 11.956 0.756 -10.621 1.00 95.62 138 LEU A CA 1
ATOM 1061 C C . LEU A 1 138 ? 12.903 -0.301 -11.200 1.00 95.62 138 LEU A C 1
ATOM 1063 O O . LEU A 1 138 ? 13.713 -0.858 -10.461 1.00 95.62 138 LEU A O 1
ATOM 1067 N N . ARG A 1 139 ? 12.888 -0.528 -12.517 1.00 94.62 139 ARG A N 1
ATOM 1068 C CA . ARG A 1 139 ? 13.845 -1.428 -13.178 1.00 94.62 139 ARG A CA 1
ATOM 1069 C C . ARG A 1 139 ? 15.283 -0.965 -12.992 1.00 94.62 139 ARG A C 1
ATOM 1071 O O . ARG A 1 139 ? 16.123 -1.783 -12.648 1.00 94.62 139 ARG A O 1
ATOM 1078 N N . ASN A 1 140 ? 15.564 0.328 -13.115 1.00 93.00 140 ASN A N 1
ATOM 1079 C CA . ASN A 1 140 ? 16.904 0.854 -12.839 1.00 93.00 140 ASN A CA 1
ATOM 1080 C C . ASN A 1 140 ? 17.286 0.708 -11.356 1.00 93.00 140 ASN A C 1
ATOM 1082 O O . ASN A 1 140 ? 18.444 0.469 -11.023 1.00 93.00 140 ASN A O 1
ATOM 1086 N N . ARG A 1 141 ? 16.310 0.837 -10.448 1.00 91.50 141 ARG A N 1
ATOM 1087 C CA . ARG A 1 141 ? 16.522 0.741 -8.997 1.00 91.50 141 ARG A CA 1
ATOM 1088 C C . ARG A 1 141 ? 16.799 -0.690 -8.519 1.00 91.50 141 ARG A C 1
ATOM 1090 O O . ARG A 1 141 ? 17.593 -0.852 -7.588 1.00 91.50 141 ARG A O 1
ATOM 1097 N N . TYR A 1 142 ? 16.138 -1.688 -9.113 1.00 89.56 142 TYR A N 1
ATOM 1098 C CA . TYR A 1 142 ? 16.133 -3.084 -8.648 1.00 89.56 142 TYR A CA 1
ATOM 1099 C C . TYR A 1 142 ? 16.764 -4.089 -9.629 1.00 89.56 142 TYR A C 1
ATOM 1101 O O . TYR A 1 142 ? 17.211 -5.146 -9.196 1.00 89.56 142 TYR A O 1
ATOM 1109 N N . GLY A 1 143 ? 16.866 -3.764 -10.919 1.00 72.94 143 GLY A N 1
ATOM 1110 C CA . GLY A 1 143 ? 17.367 -4.648 -11.982 1.00 72.94 143 GLY A CA 1
ATOM 1111 C C . GLY A 1 143 ? 18.875 -4.920 -11.962 1.00 72.94 143 GLY A C 1
ATOM 1112 O O . GLY A 1 143 ? 19.349 -5.765 -12.712 1.00 72.94 143 GLY A O 1
ATOM 1113 N N . SER A 1 144 ? 19.638 -4.254 -11.091 1.00 61.25 144 SER A N 1
ATOM 1114 C CA . SER A 1 144 ? 21.069 -4.541 -10.893 1.00 61.25 144 SER A CA 1
ATOM 1115 C C . SER A 1 144 ? 21.327 -5.755 -9.990 1.00 61.25 144 SER A C 1
ATOM 1117 O O . SER A 1 144 ? 22.461 -6.228 -9.913 1.00 61.25 144 SER A O 1
ATOM 1119 N N . LYS A 1 145 ? 20.305 -6.275 -9.295 1.00 55.44 145 LYS A N 1
ATOM 1120 C CA . LYS A 1 145 ? 20.385 -7.585 -8.640 1.00 55.44 145 LYS A CA 1
ATOM 1121 C C . LYS A 1 145 ? 20.077 -8.627 -9.714 1.00 55.44 145 LYS A C 1
ATOM 1123 O O . LYS A 1 145 ? 18.916 -8.779 -10.069 1.00 55.44 145 LYS A O 1
ATOM 1128 N N . LYS A 1 146 ? 21.112 -9.275 -10.270 1.00 44.00 146 LYS A N 1
ATOM 1129 C CA . LYS A 1 146 ? 20.962 -10.392 -11.219 1.00 44.00 146 LYS A CA 1
ATOM 1130 C C . LYS A 1 146 ? 19.855 -11.328 -10.727 1.00 44.00 146 LYS A C 1
ATOM 1132 O O . LYS A 1 146 ? 19.968 -11.851 -9.617 1.00 44.00 146 LYS A O 1
ATOM 1137 N N . ASP A 1 147 ? 18.833 -11.539 -11.554 1.00 47.03 147 ASP A N 1
ATOM 1138 C CA . ASP A 1 147 ? 17.977 -12.715 -11.428 1.00 47.03 147 ASP A CA 1
ATOM 1139 C C . ASP A 1 147 ? 18.923 -13.930 -11.374 1.00 47.03 147 ASP A C 1
ATOM 1141 O O . ASP A 1 147 ? 19.807 -14.03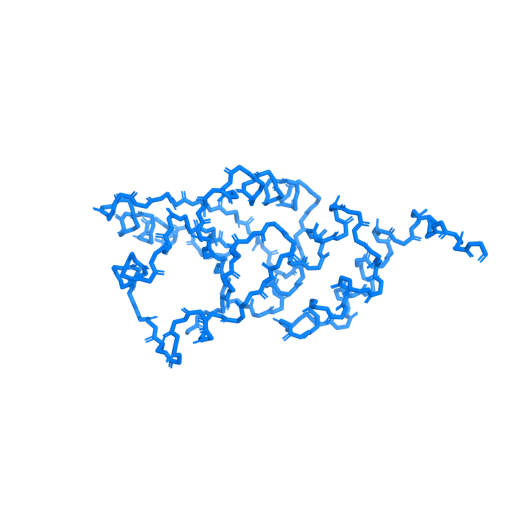2 -12.234 1.00 47.03 147 ASP A O 1
ATOM 1145 N N . PRO A 1 148 ? 18.847 -14.810 -10.360 1.00 42.78 148 PRO A N 1
ATOM 1146 C CA . PRO A 1 148 ? 19.577 -16.060 -10.434 1.00 42.78 148 PRO A CA 1
ATOM 1147 C C . PRO A 1 148 ? 19.014 -16.808 -11.642 1.00 42.78 148 PRO A C 1
ATOM 1149 O O . PRO A 1 148 ? 17.836 -17.171 -11.662 1.00 42.78 148 PRO A O 1
ATOM 1152 N N . GLU A 1 149 ? 19.848 -16.962 -12.673 1.00 44.75 149 GLU A N 1
ATOM 1153 C CA . GLU A 1 149 ? 19.568 -17.840 -13.803 1.00 44.75 149 GLU A CA 1
ATOM 1154 C C . GLU A 1 149 ? 19.101 -19.178 -13.228 1.00 44.75 149 GLU A C 1
ATOM 1156 O O . GLU A 1 149 ? 19.785 -19.804 -12.415 1.00 44.75 149 GLU A O 1
ATOM 1161 N N . THR A 1 150 ? 17.864 -19.547 -13.552 1.00 38.16 150 THR A N 1
ATOM 1162 C CA . THR A 1 150 ? 17.325 -20.846 -13.157 1.00 38.16 150 THR A CA 1
ATOM 1163 C C . THR A 1 150 ? 18.050 -21.911 -13.998 1.00 38.16 150 THR A C 1
ATOM 1165 O O . THR A 1 150 ? 18.241 -21.644 -15.186 1.00 38.16 150 THR A O 1
ATOM 1168 N N . PRO A 1 151 ? 18.489 -23.042 -13.405 1.00 48.72 151 PRO A N 1
ATOM 1169 C CA . PRO A 1 151 ? 19.372 -24.021 -14.052 1.00 48.72 151 PRO A CA 1
ATOM 1170 C C . PRO A 1 151 ? 18.855 -24.604 -15.368 1.00 48.72 151 PRO A C 1
ATOM 1172 O O . PRO A 1 151 ? 17.622 -24.793 -15.487 1.00 48.72 151 PRO A O 1
#

Mean predicted aligned error: 5.02 Å